Protein AF-A0A928GSE0-F1 (afdb_monomer_lite)

Secondary structure (DSSP, 8-state):
---HHHHHHHHHHHHHHHHHHH-TT--EEEEEES-HHHHHHHHHTTT--EEEEEEEES-HHHHHHHHHHHHHHHHHHHGGGB--SSSS----PPP-S-EEEEEEE-

Radius of gyration: 12.95 Å; chains: 1; bounding box: 39×22×31 Å

Foldseek 3Di:
DPDPLVVLLVQLVVVVVVVCVVPVPKAKEKDKELDQVVVCVVCVVVVWDDKAFRGKDQDPVSRLVSQQVNLVVCCVVNPPSYPPPDRDDDDPYDNHRMMTMMMIID

Structure (mmCIF, N/CA/C/O backbone):
data_AF-A0A928GSE0-F1
#
_entry.id   AF-A0A928GSE0-F1
#
loop_
_atom_site.group_PDB
_atom_site.id
_atom_site.type_symbol
_atom_site.label_atom_id
_atom_site.label_alt_id
_atom_site.label_comp_id
_atom_site.label_asym_id
_atom_site.label_entity_id
_atom_site.label_seq_id
_atom_site.pdbx_PDB_ins_code
_atom_site.Cartn_x
_atom_site.Cartn_y
_atom_site.Cartn_z
_atom_site.occupancy
_atom_site.B_iso_or_equiv
_atom_site.auth_seq_id
_atom_site.auth_comp_id
_atom_site.auth_asym_id
_atom_site.auth_atom_id
_atom_site.pdbx_PDB_model_num
ATOM 1 N N . MET A 1 1 ? 24.451 -6.740 6.965 1.00 43.38 1 MET A N 1
ATOM 2 C CA . MET A 1 1 ? 23.764 -5.476 6.625 1.00 43.38 1 MET A CA 1
ATOM 3 C C . MET A 1 1 ? 22.300 -5.804 6.383 1.00 43.38 1 MET A C 1
ATOM 5 O O . MET A 1 1 ? 22.070 -6.816 5.724 1.00 43.38 1 MET A O 1
ATOM 9 N N . PRO A 1 2 ? 21.326 -5.057 6.934 1.00 56.00 2 PRO A N 1
ATOM 10 C CA . PRO A 1 2 ? 19.930 -5.237 6.546 1.00 56.00 2 PRO A CA 1
ATOM 11 C C . PRO A 1 2 ? 19.828 -5.071 5.029 1.00 56.00 2 PRO A C 1
ATOM 13 O O . PRO A 1 2 ? 20.462 -4.178 4.467 1.00 56.00 2 PRO A O 1
ATOM 16 N N . LYS A 1 3 ? 19.084 -5.952 4.359 1.00 72.12 3 LYS A N 1
ATOM 17 C CA . LYS A 1 3 ? 18.766 -5.771 2.940 1.00 72.12 3 LYS A CA 1
ATOM 18 C C . LYS A 1 3 ? 18.040 -4.427 2.776 1.00 72.12 3 LYS A C 1
ATOM 20 O O . LYS A 1 3 ? 17.246 -4.082 3.650 1.00 72.12 3 LYS A O 1
ATOM 25 N N . GLN A 1 4 ? 18.279 -3.705 1.676 1.00 79.12 4 GLN A N 1
ATOM 26 C CA . GLN A 1 4 ? 17.616 -2.428 1.339 1.00 79.12 4 GLN A CA 1
ATOM 27 C C . GLN A 1 4 ? 16.099 -2.474 1.597 1.00 79.12 4 GLN A C 1
ATOM 29 O O . GLN A 1 4 ? 15.516 -1.535 2.128 1.00 79.12 4 GLN A O 1
ATOM 34 N N . ILE A 1 5 ? 15.489 -3.625 1.321 1.00 83.06 5 ILE A N 1
ATOM 35 C CA . ILE A 1 5 ? 14.070 -3.888 1.531 1.00 83.06 5 ILE A CA 1
ATOM 36 C C . ILE A 1 5 ? 13.588 -3.710 2.980 1.00 83.06 5 ILE A C 1
ATOM 38 O O . ILE A 1 5 ? 12.482 -3.237 3.208 1.00 83.06 5 ILE A O 1
ATOM 42 N N . VAL A 1 6 ? 14.419 -4.025 3.980 1.00 85.00 6 VAL A N 1
ATOM 43 C CA . VAL A 1 6 ? 14.062 -3.854 5.398 1.00 85.00 6 VAL A CA 1
ATOM 44 C C . VAL A 1 6 ? 13.926 -2.371 5.727 1.00 85.00 6 VAL A C 1
ATOM 46 O O . VAL A 1 6 ? 13.020 -1.978 6.456 1.00 85.00 6 VAL A O 1
ATOM 49 N N . PHE A 1 7 ? 14.806 -1.542 5.169 1.00 87.56 7 PHE A N 1
ATOM 50 C CA . PHE A 1 7 ? 14.772 -0.100 5.379 1.00 87.56 7 PHE A CA 1
ATOM 51 C C . PHE A 1 7 ? 13.541 0.538 4.725 1.00 87.56 7 PHE A C 1
ATOM 53 O O . PHE A 1 7 ? 12.866 1.346 5.361 1.00 87.56 7 PHE A O 1
ATOM 60 N N . GLU A 1 8 ? 13.205 0.127 3.500 1.00 89.62 8 GLU A N 1
ATOM 61 C CA . GLU A 1 8 ? 11.993 0.600 2.819 1.00 89.62 8 GLU A CA 1
ATOM 62 C C . GLU A 1 8 ? 10.716 0.130 3.524 1.00 89.62 8 GLU A C 1
ATOM 64 O O . GLU A 1 8 ? 9.798 0.927 3.717 1.00 89.62 8 GLU A O 1
ATOM 69 N N . ALA A 1 9 ? 10.685 -1.110 4.025 1.00 91.81 9 ALA A N 1
ATOM 70 C CA . ALA A 1 9 ? 9.588 -1.576 4.864 1.00 91.81 9 ALA A CA 1
ATOM 71 C C . ALA A 1 9 ? 9.441 -0.687 6.109 1.00 91.81 9 ALA A C 1
ATOM 73 O O . ALA A 1 9 ? 8.359 -0.174 6.365 1.00 91.81 9 ALA A O 1
ATOM 74 N N . MET A 1 10 ? 10.518 -0.422 6.856 1.00 92.12 10 MET A N 1
ATOM 75 C CA . MET A 1 10 ? 10.443 0.418 8.061 1.00 92.12 10 MET A CA 1
ATOM 76 C C . MET A 1 10 ? 9.876 1.818 7.786 1.00 92.12 10 MET A C 1
ATOM 78 O O .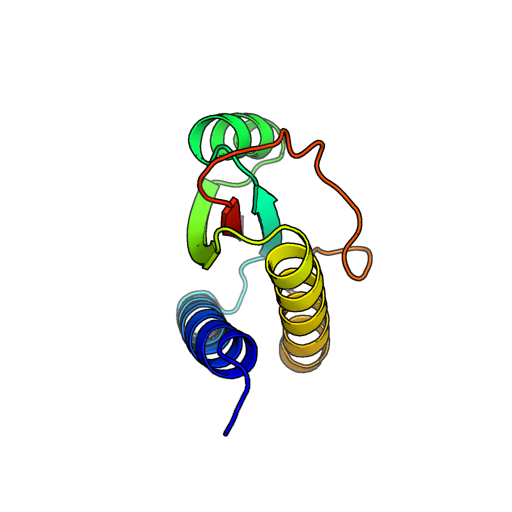 MET A 1 10 ? 9.060 2.304 8.569 1.00 92.12 10 MET A O 1
ATOM 82 N N . LYS A 1 11 ? 10.267 2.458 6.678 1.00 93.69 11 LYS A N 1
ATOM 83 C CA . LYS A 1 11 ? 9.6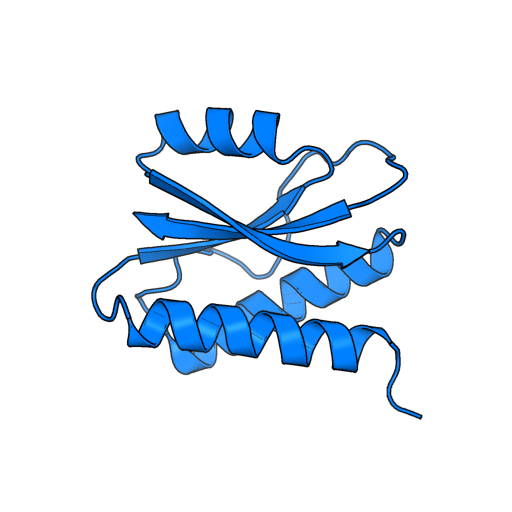94 3.751 6.273 1.00 93.69 11 LYS A CA 1
ATOM 84 C C . LYS A 1 11 ? 8.202 3.641 5.971 1.00 93.69 11 LYS A C 1
ATOM 86 O O . LYS A 1 11 ? 7.421 4.412 6.517 1.00 93.69 11 LYS A O 1
ATOM 91 N N . ALA A 1 12 ? 7.810 2.665 5.155 1.00 95.81 12 ALA A N 1
ATOM 92 C CA . ALA A 1 12 ? 6.418 2.476 4.767 1.00 95.81 12 ALA A CA 1
ATOM 93 C C . ALA A 1 12 ? 5.516 2.170 5.975 1.00 95.81 12 ALA A C 1
ATOM 95 O O . ALA A 1 12 ? 4.417 2.713 6.066 1.00 95.81 12 ALA A O 1
ATOM 96 N N . ILE A 1 13 ? 5.987 1.374 6.947 1.00 96.12 13 ILE A N 1
ATOM 97 C CA . ILE A 1 13 ? 5.266 1.163 8.214 1.00 96.12 13 ILE A CA 1
ATOM 98 C C . ILE A 1 13 ? 5.075 2.484 8.959 1.00 96.12 13 ILE A C 1
ATOM 100 O O . ILE A 1 13 ? 3.994 2.711 9.489 1.00 96.12 13 ILE A O 1
ATOM 104 N N . ASN A 1 14 ? 6.079 3.363 9.010 1.00 96.12 14 ASN A N 1
ATOM 105 C CA . ASN A 1 14 ? 5.929 4.643 9.706 1.00 96.12 14 ASN A CA 1
ATOM 106 C C . ASN A 1 14 ? 4.839 5.517 9.073 1.00 96.12 14 ASN A C 1
ATOM 108 O O . ASN A 1 14 ? 4.045 6.107 9.806 1.00 96.12 14 ASN A O 1
ATOM 112 N N . GLU A 1 15 ? 4.750 5.548 7.741 1.00 97.12 15 GLU A N 1
ATOM 113 C CA . GLU A 1 15 ? 3.677 6.258 7.032 1.00 97.12 15 GLU A CA 1
ATOM 114 C C . GLU A 1 15 ? 2.297 5.643 7.316 1.00 97.12 15 GLU A C 1
ATOM 116 O O . GLU A 1 15 ? 1.341 6.365 7.602 1.00 97.12 15 GLU A O 1
ATOM 121 N N . ILE A 1 16 ? 2.193 4.307 7.329 1.00 96.69 16 ILE A N 1
ATOM 122 C CA . ILE A 1 16 ? 0.953 3.602 7.698 1.00 96.69 16 ILE A CA 1
ATOM 123 C C . ILE A 1 16 ? 0.559 3.920 9.148 1.00 96.69 16 ILE A C 1
ATOM 125 O O . ILE A 1 16 ? -0.600 4.234 9.420 1.00 96.69 16 ILE A O 1
ATOM 129 N N . ASN A 1 17 ? 1.517 3.878 10.078 1.00 96.44 17 ASN A N 1
ATOM 130 C CA . ASN A 1 17 ? 1.289 4.153 11.495 1.00 96.44 17 ASN A CA 1
ATOM 131 C C . ASN A 1 17 ? 0.790 5.577 11.713 1.00 96.44 17 ASN A C 1
ATOM 133 O O . ASN A 1 17 ? -0.162 5.792 12.466 1.00 96.44 17 ASN A O 1
ATOM 137 N N . LYS A 1 18 ? 1.415 6.543 11.035 1.00 96.50 18 LYS A N 1
ATOM 138 C CA . LYS A 1 18 ? 0.998 7.939 11.066 1.00 96.50 18 LYS A CA 1
ATOM 139 C C . LYS A 1 18 ? -0.432 8.081 10.550 1.00 96.50 18 LYS A C 1
ATOM 141 O O . LYS A 1 18 ? -1.279 8.585 11.286 1.00 96.50 18 LYS A O 1
ATOM 146 N N . PHE A 1 19 ? -0.720 7.549 9.359 1.00 95.81 19 PHE A N 1
ATOM 147 C CA . PHE A 1 19 ? -2.063 7.570 8.780 1.00 95.81 19 PHE A CA 1
ATOM 148 C C . PHE A 1 19 ? -3.109 6.988 9.740 1.00 95.81 19 PHE A C 1
ATOM 150 O O . PHE A 1 19 ? -4.121 7.635 10.005 1.00 95.81 19 PHE A O 1
ATOM 157 N N . ALA A 1 20 ? -2.855 5.802 10.297 1.00 94.94 20 ALA A N 1
ATOM 158 C CA . ALA A 1 20 ? -3.788 5.130 11.196 1.00 94.94 20 ALA A CA 1
ATOM 159 C C . ALA A 1 20 ? -4.004 5.912 12.503 1.00 94.94 20 ALA A C 1
ATOM 161 O O . ALA A 1 20 ? -5.121 5.954 13.013 1.00 94.94 20 ALA A O 1
ATOM 162 N N . SER A 1 21 ? -2.959 6.563 13.026 1.00 95.31 21 SER A N 1
ATOM 163 C CA . SER A 1 21 ? -3.059 7.404 14.225 1.00 95.31 21 SER A CA 1
ATOM 164 C C . SER A 1 21 ? -3.894 8.667 13.999 1.00 95.31 21 SER A C 1
ATOM 166 O O . SER A 1 21 ? -4.662 9.064 14.872 1.00 95.31 21 SER A O 1
ATOM 168 N N . GLU A 1 22 ? -3.783 9.266 12.812 1.00 96.12 22 GLU A N 1
ATOM 169 C CA . GLU A 1 22 ? -4.543 10.453 12.416 1.00 96.12 22 GLU A CA 1
ATOM 170 C C . GLU A 1 22 ? -5.988 10.090 12.019 1.00 96.12 22 GLU A C 1
ATOM 172 O O . GLU A 1 22 ? -6.887 10.923 12.116 1.00 96.12 22 GLU A O 1
ATOM 177 N N . ASN A 1 23 ? -6.230 8.835 11.617 1.00 94.62 23 ASN A N 1
ATOM 178 C CA . ASN A 1 23 ? -7.495 8.356 11.056 1.00 94.62 23 ASN A CA 1
ATOM 179 C C . ASN A 1 23 ? -7.972 7.024 11.689 1.00 94.62 23 ASN A C 1
ATOM 181 O O . ASN A 1 23 ? -8.209 6.054 10.963 1.00 94.62 23 ASN A O 1
ATOM 185 N N . PRO A 1 24 ? -8.189 6.948 13.017 1.00 91.81 24 PRO A N 1
ATOM 186 C CA . PRO A 1 24 ? -8.366 5.681 13.748 1.00 91.81 24 PRO A CA 1
ATOM 187 C C . PRO A 1 24 ? -9.576 4.835 13.316 1.00 91.81 24 PRO A C 1
ATOM 189 O O . PRO A 1 24 ? -9.581 3.619 13.491 1.00 91.81 24 PRO A O 1
ATOM 192 N N . ASN A 1 25 ? -10.600 5.458 12.727 1.00 92.06 25 ASN A N 1
ATOM 193 C CA . ASN A 1 25 ? -11.815 4.773 12.269 1.00 92.06 25 ASN A CA 1
ATOM 194 C C . ASN A 1 25 ? -11.848 4.527 10.753 1.00 92.06 25 ASN A C 1
ATOM 196 O O . ASN A 1 25 ? -12.814 3.948 10.257 1.00 92.06 25 ASN A O 1
ATOM 200 N N . SER A 1 26 ? -10.836 4.985 10.011 1.00 93.94 26 SER A N 1
ATOM 201 C CA . SER A 1 26 ? -10.828 4.847 8.552 1.00 93.94 26 SER A CA 1
ATOM 202 C C . SER A 1 26 ? -10.440 3.436 8.139 1.00 93.94 26 SER A C 1
ATOM 204 O O . SER A 1 26 ? -9.632 2.771 8.798 1.00 93.94 26 SER A O 1
ATOM 206 N N . LYS A 1 27 ? -11.017 2.985 7.025 1.00 95.50 27 LYS A N 1
ATOM 207 C CA . LYS A 1 27 ? -10.604 1.743 6.376 1.00 95.50 27 LYS A CA 1
ATOM 208 C C . LYS A 1 27 ? -9.518 2.066 5.358 1.00 95.50 27 LYS A C 1
ATOM 210 O O . LYS A 1 27 ? -9.558 3.109 4.702 1.00 95.50 27 LYS A O 1
ATOM 215 N N . PHE A 1 28 ? -8.540 1.180 5.227 1.00 96.12 28 PHE A N 1
ATOM 216 C CA . PHE A 1 28 ? -7.461 1.365 4.268 1.00 96.12 28 PHE A CA 1
ATOM 217 C C . PHE A 1 28 ? -7.027 0.058 3.615 1.00 96.12 28 PHE A C 1
ATOM 219 O O . PHE A 1 28 ? -7.228 -1.036 4.135 1.00 96.12 28 PHE A O 1
ATOM 226 N N . TYR A 1 29 ? -6.426 0.200 2.444 1.00 95.50 29 TYR A N 1
ATOM 227 C CA . TYR A 1 29 ? -5.946 -0.867 1.587 1.00 95.50 29 TYR A CA 1
ATOM 228 C C . TYR A 1 29 ? -4.498 -0.581 1.205 1.00 95.50 29 TYR A C 1
ATOM 230 O O . TYR A 1 29 ? -4.162 0.537 0.818 1.00 95.50 29 TYR A O 1
ATOM 238 N N . ILE A 1 30 ? -3.649 -1.599 1.270 1.00 95.94 30 ILE A N 1
ATOM 239 C CA . ILE A 1 30 ? -2.266 -1.535 0.800 1.00 95.94 30 ILE A CA 1
ATOM 240 C C . ILE A 1 30 ? -2.191 -2.247 -0.541 1.00 95.94 30 ILE A C 1
ATOM 242 O O . ILE A 1 30 ? -2.679 -3.367 -0.689 1.00 95.94 30 ILE A O 1
ATOM 246 N N . GLY A 1 31 ? -1.561 -1.628 -1.530 1.00 94.44 31 GLY A N 1
ATOM 247 C CA . GLY A 1 31 ? -1.307 -2.312 -2.787 1.00 94.44 31 GLY A CA 1
ATOM 248 C C . GLY A 1 31 ? -0.103 -1.784 -3.523 1.00 94.44 31 GLY A C 1
ATOM 249 O O . GLY A 1 31 ? 0.569 -0.860 -3.081 1.00 94.44 31 GLY A O 1
ATOM 250 N N . LYS A 1 32 ? 0.132 -2.380 -4.684 1.00 94.00 32 LYS A N 1
ATOM 251 C CA . LYS A 1 32 ? 1.240 -2.046 -5.573 1.00 94.00 32 LYS A CA 1
ATOM 252 C C . LYS A 1 32 ? 0.788 -1.606 -6.961 1.00 94.00 32 LYS A C 1
ATOM 254 O O . LYS A 1 32 ? -0.289 -2.002 -7.421 1.00 94.00 32 LYS A O 1
ATOM 259 N N . THR A 1 33 ? 1.593 -0.784 -7.626 1.00 93.19 33 THR A N 1
ATOM 260 C CA . THR A 1 33 ? 1.349 -0.333 -9.002 1.00 93.19 33 THR A CA 1
ATOM 261 C C . THR A 1 33 ? 2.619 0.190 -9.672 1.00 93.19 33 THR A C 1
ATOM 263 O O . THR A 1 33 ? 3.538 0.646 -9.010 1.00 93.19 33 THR A O 1
ATOM 266 N N . ASP A 1 34 ? 2.650 0.142 -10.994 1.00 93.19 34 ASP A N 1
ATOM 267 C CA . ASP A 1 34 ? 3.549 0.870 -11.896 1.00 93.19 34 ASP A CA 1
ATOM 268 C C . ASP A 1 34 ? 2.995 2.251 -12.305 1.00 93.19 34 ASP A C 1
ATOM 270 O O . ASP A 1 34 ? 3.699 3.048 -12.918 1.00 93.19 34 ASP A O 1
ATOM 274 N N . ASN A 1 35 ? 1.725 2.546 -12.001 1.00 92.31 35 ASN A N 1
ATOM 275 C CA . ASN A 1 35 ? 1.042 3.762 -12.430 1.0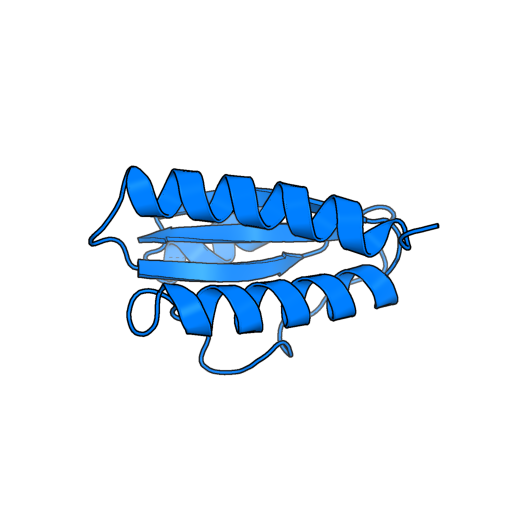0 92.31 35 ASN A CA 1
ATOM 276 C C . ASN A 1 35 ? 0.036 4.243 -11.368 1.00 92.31 35 ASN A C 1
ATOM 278 O O . ASN A 1 35 ? -1.099 3.763 -11.289 1.00 92.31 35 ASN A O 1
ATOM 282 N N . LEU A 1 36 ? 0.466 5.220 -10.563 1.00 92.00 36 LEU A N 1
ATOM 283 C CA . LEU A 1 36 ? -0.332 5.803 -9.480 1.00 92.00 36 LEU A CA 1
ATOM 284 C C . LEU A 1 36 ? -1.624 6.456 -9.987 1.00 92.00 36 LEU A C 1
ATOM 286 O O . LEU A 1 36 ? -2.679 6.182 -9.428 1.00 92.00 36 LEU A O 1
ATOM 290 N N . GLU A 1 37 ? -1.566 7.241 -11.066 1.00 91.75 37 GLU A N 1
ATOM 291 C CA . GLU A 1 37 ? -2.726 7.958 -11.623 1.00 91.75 37 GLU A CA 1
ATOM 292 C C . GLU A 1 37 ? -3.818 6.987 -12.088 1.00 91.75 37 GLU A C 1
ATOM 294 O O . GLU A 1 37 ? -4.992 7.104 -11.730 1.00 91.75 37 GLU A O 1
ATOM 299 N N . ARG A 1 38 ? -3.429 5.959 -12.849 1.00 90.56 38 ARG A N 1
ATOM 300 C CA . ARG A 1 38 ? -4.344 4.892 -13.256 1.00 90.56 38 ARG A CA 1
ATOM 301 C C . ARG A 1 38 ? -4.965 4.231 -12.032 1.00 90.56 38 ARG A C 1
ATOM 303 O O . ARG A 1 38 ? -6.159 3.932 -12.033 1.00 90.56 38 ARG A O 1
ATOM 310 N N . ARG A 1 39 ? -4.162 3.981 -10.994 1.00 91.06 39 ARG A N 1
ATOM 311 C CA . ARG A 1 39 ? -4.642 3.282 -9.809 1.00 91.06 39 ARG A CA 1
ATOM 312 C C . ARG A 1 39 ? -5.556 4.138 -8.938 1.00 91.06 39 ARG A C 1
ATOM 314 O O . ARG A 1 39 ? -6.500 3.597 -8.368 1.00 91.06 39 ARG A O 1
ATOM 321 N N . GLU A 1 40 ? -5.317 5.438 -8.874 1.00 91.94 40 GLU A N 1
ATOM 322 C CA . GLU A 1 40 ? -6.193 6.409 -8.226 1.00 91.94 40 GLU A CA 1
ATOM 323 C C . GLU A 1 40 ? -7.568 6.426 -8.907 1.00 91.94 40 GLU A C 1
ATOM 325 O O . GLU A 1 40 ? -8.584 6.230 -8.239 1.00 91.94 40 GLU A O 1
ATOM 330 N N . ASN A 1 41 ? -7.601 6.508 -10.241 1.00 90.50 41 ASN A N 1
ATOM 331 C CA . ASN A 1 41 ? -8.838 6.462 -11.027 1.00 90.50 41 ASN A CA 1
ATOM 332 C C . ASN A 1 41 ? -9.630 5.154 -10.822 1.00 90.50 41 ASN A C 1
ATOM 334 O O . ASN A 1 41 ? -10.842 5.183 -10.597 1.00 90.50 41 ASN A O 1
ATOM 338 N N . ASP A 1 42 ? -8.956 3.996 -10.838 1.00 90.00 42 ASP A N 1
ATOM 339 C CA . ASP A 1 42 ? -9.591 2.696 -10.565 1.00 90.00 42 ASP A CA 1
ATOM 340 C C . ASP A 1 42 ? -10.259 2.663 -9.177 1.00 90.00 42 ASP A C 1
ATOM 342 O O . ASP A 1 42 ? -11.319 2.056 -8.987 1.00 90.00 42 ASP A O 1
ATOM 346 N N . HIS A 1 43 ? -9.617 3.285 -8.189 1.00 89.75 43 HIS A N 1
ATOM 347 C CA . HIS A 1 43 ? -10.018 3.255 -6.785 1.00 89.75 43 HIS A CA 1
ATOM 348 C C . HIS A 1 43 ? -11.133 4.248 -6.447 1.00 89.75 43 HIS A C 1
ATOM 350 O O . HIS A 1 43 ? -11.966 3.934 -5.593 1.00 89.75 43 HIS A O 1
ATOM 356 N N . GLN A 1 44 ? -11.236 5.368 -7.168 1.00 88.38 44 GLN A N 1
ATOM 357 C CA . GLN A 1 44 ? -12.361 6.306 -7.041 1.00 88.38 44 GLN A CA 1
ATOM 358 C C . GLN A 1 44 ? -13.711 5.605 -7.246 1.00 88.38 44 GLN A C 1
ATOM 360 O O . GLN A 1 44 ? -14.640 5.787 -6.458 1.00 88.38 44 GLN A O 1
ATOM 365 N N . SER A 1 45 ? -13.806 4.714 -8.242 1.00 86.44 45 SER A N 1
ATOM 366 C CA . SER A 1 45 ? -15.025 3.928 -8.507 1.00 86.44 45 SER A CA 1
ATOM 367 C C . SER A 1 45 ? -15.417 2.971 -7.368 1.00 86.44 45 SER A C 1
ATOM 369 O O . SER A 1 45 ? -16.556 2.511 -7.304 1.00 86.44 45 SER A O 1
ATOM 371 N N . LYS A 1 46 ? -14.485 2.684 -6.449 1.00 85.88 46 LYS A N 1
ATOM 372 C CA . LYS A 1 46 ? -14.658 1.798 -5.287 1.00 85.88 46 LYS A CA 1
ATOM 373 C C . LYS A 1 46 ? -14.843 2.560 -3.973 1.00 85.88 46 LYS A C 1
ATOM 375 O O . LYS A 1 46 ? -14.901 1.941 -2.912 1.00 85.88 46 LYS A O 1
ATOM 380 N N . GLY A 1 47 ? -14.935 3.889 -4.036 1.00 89.56 47 GLY A N 1
ATOM 381 C CA . GLY A 1 47 ? -15.164 4.752 -2.880 1.00 89.56 47 GLY A CA 1
ATOM 382 C C . GLY A 1 47 ? -13.907 5.146 -2.102 1.00 89.56 47 GLY A C 1
ATOM 383 O O . GLY A 1 47 ? -14.044 5.815 -1.080 1.00 89.56 47 GLY A O 1
ATOM 384 N N . TYR A 1 48 ? -12.706 4.780 -2.566 1.00 91.44 48 TYR A N 1
ATOM 385 C CA . TYR A 1 48 ? -11.463 5.316 -2.005 1.00 91.44 48 TYR A CA 1
ATOM 386 C C . TYR A 1 48 ? -11.308 6.785 -2.394 1.00 91.44 48 TYR A C 1
ATOM 388 O O . TYR A 1 48 ? -11.530 7.161 -3.546 1.00 91.44 48 TYR A O 1
ATOM 396 N N . ARG A 1 49 ? -10.934 7.611 -1.416 1.00 88.62 49 ARG A N 1
ATOM 397 C CA . ARG A 1 49 ? -10.825 9.071 -1.563 1.00 88.62 49 ARG A CA 1
ATOM 398 C C . ARG A 1 49 ? -9.388 9.559 -1.637 1.00 88.62 49 ARG A C 1
ATOM 400 O O . ARG A 1 49 ? -9.151 10.646 -2.148 1.00 88.62 49 ARG A O 1
ATOM 407 N N . TYR A 1 50 ? -8.459 8.766 -1.116 1.00 88.88 50 TYR A N 1
ATOM 408 C CA . TYR A 1 50 ? -7.049 9.114 -1.045 1.00 88.88 50 TYR A CA 1
ATOM 409 C C . TYR A 1 50 ? -6.202 7.932 -1.482 1.00 88.88 50 TYR A C 1
ATOM 411 O O . TYR A 1 50 ? -6.495 6.792 -1.116 1.00 88.88 50 TYR A O 1
ATOM 419 N N . LEU A 1 51 ? -5.142 8.225 -2.232 1.00 94.38 51 LEU A N 1
ATOM 420 C 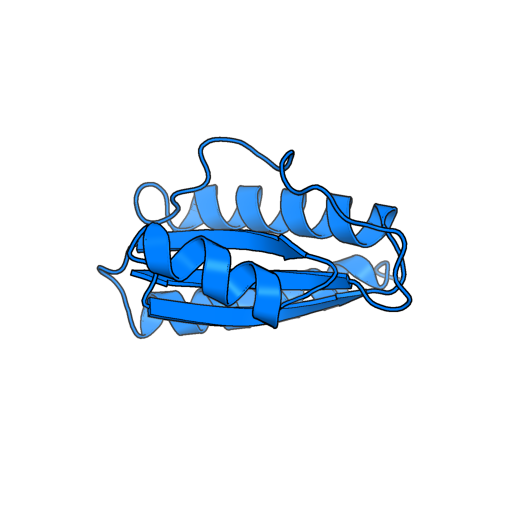CA . LEU A 1 51 ? -4.068 7.302 -2.563 1.0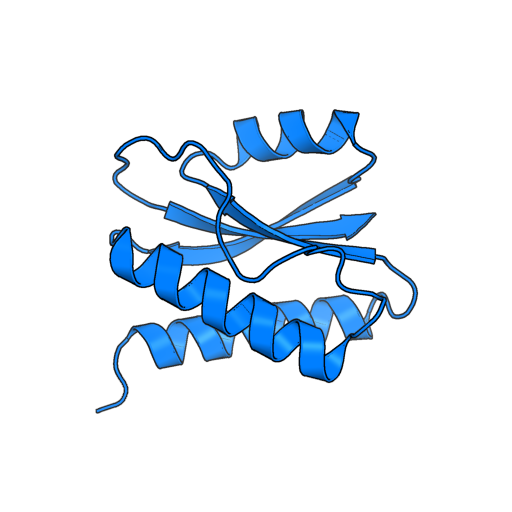0 94.38 51 LEU A CA 1
ATOM 421 C C . LEU A 1 51 ? -2.745 7.997 -2.253 1.00 94.38 51 LEU A C 1
ATOM 423 O O . LEU A 1 51 ? -2.485 9.095 -2.733 1.00 94.38 51 LEU A O 1
ATOM 427 N N . MET A 1 52 ? -1.913 7.357 -1.441 1.00 95.06 52 MET A N 1
ATOM 428 C CA . MET A 1 52 ? -0.619 7.879 -1.026 1.00 95.06 52 MET A CA 1
ATOM 429 C C . MET A 1 52 ? 0.465 6.844 -1.332 1.00 95.06 52 MET A C 1
ATOM 431 O O . MET A 1 52 ? 0.384 5.734 -0.800 1.00 95.06 52 MET A O 1
ATOM 435 N N . PRO A 1 53 ? 1.472 7.153 -2.166 1.00 95.88 53 PRO A N 1
ATOM 436 C CA . PRO A 1 53 ? 2.641 6.293 -2.295 1.00 95.88 53 PRO A CA 1
ATOM 437 C C . PRO A 1 53 ? 3.408 6.264 -0.966 1.00 95.88 53 PRO A C 1
ATOM 439 O O . PRO A 1 53 ? 3.610 7.300 -0.338 1.00 95.88 53 PRO A O 1
ATOM 442 N N . ILE A 1 54 ? 3.819 5.073 -0.533 1.00 96.88 54 ILE A N 1
ATOM 443 C CA . ILE A 1 54 ? 4.511 4.844 0.749 1.00 96.88 54 ILE A CA 1
ATOM 444 C C . ILE A 1 54 ? 5.857 4.128 0.598 1.00 96.88 54 ILE A C 1
ATOM 446 O O . ILE A 1 54 ? 6.642 4.108 1.542 1.00 96.88 54 ILE A O 1
ATOM 450 N N . ALA A 1 55 ? 6.136 3.544 -0.570 1.00 95.19 55 ALA A N 1
ATOM 451 C CA . ALA A 1 55 ? 7.458 3.040 -0.933 1.00 95.19 55 ALA A CA 1
ATOM 452 C C . ALA A 1 55 ? 7.623 3.001 -2.455 1.00 95.19 55 ALA A C 1
ATOM 454 O O . ALA A 1 55 ? 6.637 2.888 -3.187 1.00 95.19 55 ALA A O 1
ATOM 455 N N . GLU A 1 56 ? 8.875 3.019 -2.908 1.00 94.12 56 GLU A N 1
ATOM 456 C CA . GLU A 1 56 ? 9.257 2.914 -4.317 1.00 94.12 56 GLU A CA 1
ATOM 457 C C . GLU A 1 56 ? 10.371 1.879 -4.494 1.00 94.12 56 GLU A C 1
ATOM 459 O O . GLU A 1 56 ? 11.239 1.725 -3.634 1.00 94.12 56 GLU A O 1
ATOM 464 N N . THR A 1 57 ? 10.362 1.164 -5.615 1.00 91.62 57 THR A N 1
ATOM 465 C CA . THR A 1 57 ? 11.425 0.221 -5.982 1.00 91.62 57 THR A CA 1
ATOM 466 C C . THR A 1 57 ? 11.502 0.044 -7.493 1.00 91.62 57 THR A C 1
ATOM 468 O O . THR A 1 57 ? 10.506 0.185 -8.192 1.00 91.62 57 THR A O 1
ATOM 471 N N . SER A 1 58 ? 12.675 -0.302 -8.015 1.00 91.31 58 SER A N 1
ATOM 472 C CA . SER A 1 58 ? 12.866 -0.706 -9.415 1.00 91.31 58 SER A CA 1
ATOM 473 C C . SER A 1 58 ? 12.835 -2.229 -9.611 1.00 91.31 58 SER A C 1
ATOM 475 O O . SER A 1 58 ? 12.999 -2.713 -10.729 1.00 91.31 58 SER A O 1
ATOM 477 N N . SER A 1 59 ? 12.622 -3.000 -8.539 1.00 90.56 59 SER A N 1
ATOM 478 C CA . SER A 1 59 ? 12.607 -4.466 -8.548 1.00 90.56 59 SER A CA 1
ATOM 479 C C . SER A 1 59 ? 11.199 -4.999 -8.281 1.00 90.56 59 SER A C 1
ATOM 481 O O . SER A 1 59 ? 10.610 -4.722 -7.236 1.00 90.56 59 SER A O 1
ATOM 483 N N . ILE A 1 60 ? 10.666 -5.801 -9.210 1.00 89.50 60 ILE A N 1
ATOM 484 C CA . ILE A 1 60 ? 9.373 -6.488 -9.039 1.00 89.50 60 ILE A CA 1
ATOM 485 C C . ILE A 1 60 ? 9.422 -7.456 -7.851 1.00 89.50 60 ILE A C 1
ATOM 487 O O . ILE A 1 60 ? 8.440 -7.579 -7.116 1.00 89.50 60 ILE A O 1
ATOM 491 N N . ASP A 1 61 ? 10.550 -8.133 -7.643 1.00 89.56 61 ASP A N 1
ATOM 492 C CA . ASP A 1 61 ? 10.709 -9.066 -6.526 1.00 89.56 61 ASP A CA 1
ATOM 493 C C . ASP A 1 61 ? 10.645 -8.321 -5.191 1.00 89.56 61 ASP A C 1
ATOM 495 O O . ASP A 1 61 ? 9.870 -8.708 -4.312 1.00 89.56 61 ASP A O 1
ATOM 499 N N . ASP A 1 62 ? 11.351 -7.190 -5.081 1.00 91.56 62 ASP A N 1
ATOM 500 C CA . ASP A 1 62 ? 11.301 -6.352 -3.881 1.00 91.56 62 ASP A CA 1
ATOM 501 C C . ASP A 1 62 ? 9.904 -5.761 -3.682 1.00 91.56 62 ASP A C 1
ATOM 503 O O . ASP A 1 62 ? 9.418 -5.701 -2.559 1.00 91.56 62 ASP A O 1
ATOM 507 N N . LEU A 1 63 ? 9.222 -5.359 -4.757 1.00 91.94 63 LEU A N 1
ATOM 508 C CA . LEU A 1 63 ? 7.852 -4.851 -4.695 1.00 91.94 63 LEU A CA 1
ATOM 509 C C . LEU A 1 63 ? 6.895 -5.896 -4.110 1.00 91.94 63 LEU A C 1
ATOM 511 O O . LEU A 1 63 ? 6.077 -5.591 -3.242 1.00 91.94 63 LEU A O 1
ATOM 515 N N . ASN A 1 64 ? 6.996 -7.136 -4.587 1.00 91.19 64 ASN A N 1
ATOM 516 C CA . ASN A 1 64 ? 6.168 -8.245 -4.127 1.00 91.19 64 ASN A CA 1
ATOM 517 C C . ASN A 1 64 ? 6.480 -8.623 -2.675 1.00 91.19 64 ASN A C 1
ATOM 519 O O . ASN A 1 64 ? 5.563 -8.898 -1.899 1.00 91.19 64 ASN A O 1
ATOM 523 N N . GLU A 1 65 ? 7.759 -8.654 -2.305 1.00 92.12 65 GLU A N 1
ATOM 524 C CA . GLU A 1 65 ? 8.182 -8.947 -0.938 1.00 92.12 65 GLU A CA 1
ATOM 525 C C . GLU A 1 65 ? 7.755 -7.822 0.024 1.00 92.12 65 GLU A C 1
ATOM 527 O O . GLU A 1 65 ? 7.175 -8.118 1.072 1.00 92.12 65 GLU A O 1
ATOM 532 N N . LEU A 1 66 ? 7.915 -6.550 -0.360 1.00 93.38 66 LEU A N 1
ATOM 533 C CA . LEU A 1 66 ? 7.452 -5.389 0.409 1.00 93.38 66 LEU A CA 1
ATOM 534 C C . LEU A 1 66 ? 5.942 -5.421 0.634 1.00 93.38 66 LEU A C 1
ATOM 536 O O . LEU A 1 66 ? 5.512 -5.374 1.783 1.00 93.38 66 LEU A O 1
ATOM 540 N N . GLU A 1 67 ? 5.131 -5.545 -0.421 1.00 95.25 67 GLU A N 1
ATOM 541 C CA . GLU A 1 67 ? 3.665 -5.593 -0.297 1.00 95.25 67 GLU A CA 1
ATOM 542 C C . GLU A 1 67 ? 3.227 -6.671 0.708 1.00 95.25 67 GLU A C 1
ATOM 544 O O . GLU A 1 67 ? 2.415 -6.414 1.598 1.00 95.25 67 GLU A O 1
ATOM 549 N N . ASN A 1 68 ? 3.813 -7.867 0.608 1.00 94.00 68 ASN A N 1
ATOM 550 C CA . ASN A 1 68 ? 3.515 -8.976 1.508 1.00 94.00 68 ASN A CA 1
ATOM 551 C C . ASN A 1 68 ? 3.886 -8.676 2.963 1.00 94.00 68 ASN A C 1
ATOM 553 O O . ASN A 1 68 ? 3.102 -8.974 3.866 1.00 94.00 68 ASN A O 1
ATOM 557 N N . ILE A 1 69 ? 5.073 -8.114 3.206 1.00 93.62 69 ILE A N 1
ATOM 558 C CA . ILE A 1 69 ? 5.523 -7.744 4.554 1.00 93.62 69 ILE A CA 1
ATOM 559 C C . ILE A 1 69 ? 4.577 -6.702 5.157 1.00 93.62 69 ILE A C 1
ATOM 561 O O . ILE A 1 69 ? 4.138 -6.859 6.298 1.00 93.62 69 ILE A O 1
ATOM 565 N N . LEU A 1 70 ? 4.233 -5.672 4.384 1.00 95.75 70 LEU A N 1
ATOM 566 C CA . LEU A 1 70 ? 3.384 -4.572 4.830 1.00 95.75 70 LEU A CA 1
ATOM 567 C C . LEU A 1 70 ? 1.974 -5.047 5.165 1.00 95.75 70 LEU A C 1
ATOM 569 O O . LEU A 1 70 ? 1.496 -4.769 6.258 1.00 95.75 70 LEU A O 1
ATOM 573 N N . ILE A 1 71 ? 1.340 -5.836 4.293 1.00 96.19 71 ILE A N 1
ATOM 574 C CA . ILE A 1 71 ? 0.001 -6.384 4.556 1.00 96.19 71 ILE A CA 1
ATOM 575 C C . ILE A 1 71 ? 0.008 -7.255 5.816 1.00 96.19 71 ILE A C 1
ATOM 577 O O . ILE A 1 71 ? -0.872 -7.107 6.664 1.00 96.19 71 ILE A O 1
ATOM 581 N N . LYS A 1 72 ? 1.012 -8.127 5.983 1.00 94.50 72 LYS A N 1
ATOM 582 C CA . LYS A 1 72 ? 1.122 -8.991 7.168 1.00 94.50 72 LYS A CA 1
ATOM 583 C C . LYS A 1 72 ? 1.255 -8.186 8.453 1.00 94.50 72 LYS A C 1
ATOM 585 O O . LYS A 1 72 ? 0.525 -8.441 9.408 1.00 94.50 72 LYS A O 1
ATOM 590 N N . LEU A 1 73 ? 2.166 -7.215 8.479 1.00 94.00 73 LEU A N 1
ATOM 591 C CA . LEU A 1 73 ? 2.369 -6.364 9.648 1.00 94.00 73 LEU A CA 1
ATOM 592 C C . LEU A 1 73 ? 1.124 -5.525 9.933 1.00 94.00 73 LEU A C 1
ATOM 594 O O . LEU A 1 73 ? 0.624 -5.536 11.054 1.00 94.00 73 LEU A O 1
ATOM 598 N N . SER A 1 74 ? 0.560 -4.867 8.922 1.00 95.19 74 SER A N 1
ATOM 599 C CA . SER A 1 74 ? -0.648 -4.065 9.091 1.00 95.19 74 SER A CA 1
ATOM 600 C C . SER A 1 74 ? -1.838 -4.895 9.556 1.00 95.19 74 SER A C 1
ATOM 602 O O . SER A 1 74 ? -2.612 -4.415 10.374 1.00 95.19 74 SER A O 1
ATOM 604 N N . ARG A 1 75 ? -1.977 -6.151 9.121 1.00 94.69 75 ARG A N 1
ATOM 605 C CA . ARG A 1 75 ? -3.048 -7.026 9.610 1.00 94.69 75 ARG A CA 1
ATOM 606 C C . ARG A 1 75 ? -2.897 -7.324 11.100 1.00 94.69 75 ARG A C 1
ATOM 608 O O . ARG A 1 75 ? -3.897 -7.323 11.810 1.00 94.69 75 ARG A O 1
ATOM 615 N N . LEU A 1 76 ? -1.668 -7.540 11.574 1.00 94.38 76 LEU A N 1
ATOM 616 C CA . LEU A 1 76 ? -1.391 -7.772 12.995 1.00 94.38 76 LEU A CA 1
ATOM 617 C C . LEU A 1 76 ? -1.758 -6.563 13.867 1.00 94.38 76 LEU A C 1
ATOM 619 O O . LEU A 1 76 ? -2.253 -6.754 14.974 1.00 94.38 76 LEU A O 1
ATOM 623 N N . PHE A 1 77 ? -1.530 -5.339 13.382 1.00 94.19 77 PHE A N 1
ATOM 624 C CA . PHE A 1 77 ? -1.751 -4.117 14.169 1.00 94.19 77 PHE A CA 1
ATOM 625 C C . PHE A 1 77 ? -3.134 -3.487 13.991 1.00 94.19 77 PHE A C 1
ATOM 627 O O . PHE A 1 77 ? -3.647 -2.882 14.929 1.00 94.19 77 PHE A O 1
ATOM 634 N N . TYR A 1 78 ? -3.735 -3.615 12.808 1.00 94.81 78 TYR A N 1
ATOM 635 C CA . TYR A 1 78 ? -4.935 -2.866 12.427 1.00 94.81 78 TYR A CA 1
ATOM 636 C C . TYR A 1 78 ? -6.152 -3.741 12.153 1.00 94.81 78 TYR A C 1
ATOM 638 O O . TYR A 1 78 ? -7.247 -3.200 12.036 1.00 94.81 78 TYR A O 1
ATOM 646 N N . GLY A 1 79 ? -5.991 -5.068 12.081 1.00 91.81 79 GLY A N 1
ATOM 647 C CA . GLY A 1 79 ? -7.095 -6.024 12.000 1.00 91.81 79 GLY A CA 1
ATOM 648 C C . GLY A 1 79 ? -8.171 -5.608 10.997 1.00 91.81 79 GLY A C 1
ATOM 649 O O . GLY A 1 79 ? -7.917 -5.535 9.797 1.00 91.81 79 GLY A O 1
ATOM 650 N N . GLU A 1 80 ? -9.364 -5.299 11.506 1.00 92.81 80 GLU A N 1
ATOM 651 C CA . GLU A 1 80 ? -10.535 -4.939 10.703 1.00 92.81 80 GLU A CA 1
ATOM 652 C C . GLU A 1 80 ? -10.382 -3.637 9.903 1.00 92.81 80 GLU A C 1
ATOM 654 O O . GLU A 1 80 ? -11.144 -3.420 8.961 1.00 92.81 80 GLU A O 1
ATOM 659 N N . ASN A 1 81 ? -9.464 -2.734 10.261 1.00 95.31 81 ASN A N 1
ATOM 660 C CA . ASN A 1 81 ? -9.226 -1.501 9.502 1.00 95.31 81 ASN A CA 1
ATOM 661 C C . ASN A 1 81 ? -8.495 -1.749 8.173 1.00 95.31 81 ASN A C 1
ATOM 663 O O . ASN A 1 81 ? -8.589 -0.908 7.279 1.00 95.31 81 ASN A O 1
ATOM 667 N N . LEU A 1 82 ? -7.810 -2.888 8.028 1.00 96.25 82 LEU A N 1
ATOM 668 C CA . LEU A 1 82 ? -7.131 -3.276 6.796 1.00 96.25 82 LEU A CA 1
ATOM 669 C C . LEU A 1 82 ? -8.073 -4.084 5.890 1.00 96.25 82 LEU A C 1
ATOM 671 O O . LEU A 1 82 ? -8.483 -5.188 6.233 1.00 96.25 82 LEU A O 1
ATOM 675 N N . GLU A 1 83 ? -8.356 -3.570 4.696 1.00 94.62 83 GLU A N 1
ATOM 676 C CA . GLU A 1 83 ? -9.286 -4.182 3.730 1.00 94.62 83 GLU A CA 1
ATOM 677 C C . GLU A 1 83 ? -8.634 -5.193 2.779 1.00 94.62 83 GLU A C 1
ATOM 679 O O . GLU A 1 83 ? -9.266 -5.692 1.851 1.00 94.62 83 GLU A O 1
ATOM 684 N N . ASN A 1 84 ? -7.348 -5.490 2.953 1.00 93.81 84 ASN A N 1
ATOM 685 C CA . ASN A 1 84 ? -6.696 -6.532 2.173 1.00 93.81 84 ASN A CA 1
ATOM 686 C C . ASN A 1 84 ? -7.272 -7.909 2.540 1.00 93.81 84 ASN A C 1
ATOM 688 O O . ASN A 1 84 ? -6.949 -8.451 3.598 1.00 93.81 84 ASN A O 1
ATOM 692 N N . ASP A 1 85 ? -8.038 -8.515 1.629 1.00 86.94 85 ASP A N 1
ATOM 693 C CA . ASP A 1 85 ? -8.626 -9.857 1.803 1.00 86.94 85 ASP A CA 1
ATOM 694 C C . ASP A 1 85 ? -7.583 -10.989 1.861 1.00 86.94 85 ASP A C 1
ATOM 696 O O . ASP A 1 85 ? -7.849 -12.082 2.360 1.00 86.94 85 ASP A O 1
ATOM 700 N N . ARG A 1 86 ? -6.376 -10.755 1.336 1.00 85.19 86 ARG A N 1
ATOM 701 C CA . ARG A 1 86 ? -5.272 -11.725 1.303 1.00 85.19 86 ARG A CA 1
ATOM 702 C C . ARG A 1 86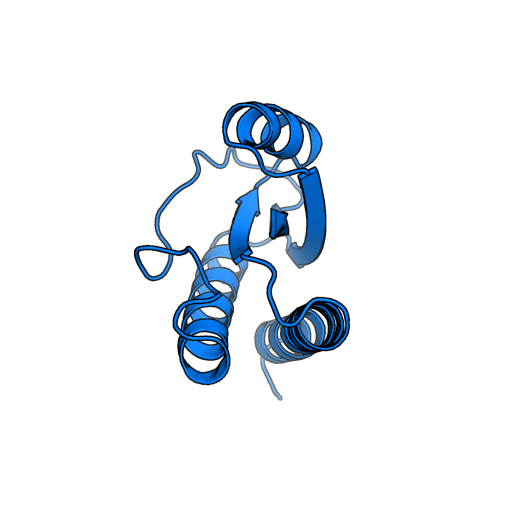 ? -3.913 -11.030 1.290 1.00 85.19 86 ARG A C 1
ATOM 704 O O . ARG A 1 86 ? -3.826 -9.838 1.002 1.00 85.19 86 ARG A O 1
ATOM 711 N N . ASP A 1 87 ? -2.876 -11.796 1.611 1.00 82.19 87 ASP A N 1
ATOM 712 C CA . ASP A 1 87 ? -1.488 -11.338 1.542 1.00 82.19 87 ASP A CA 1
ATOM 713 C C . ASP A 1 87 ? -1.032 -11.346 0.086 1.00 82.19 87 ASP A C 1
ATOM 715 O O . ASP A 1 87 ? -1.029 -12.396 -0.564 1.00 82.19 87 ASP A O 1
ATOM 719 N N . GLY A 1 88 ? -0.673 -10.165 -0.410 1.00 70.38 88 GLY A N 1
ATOM 720 C CA . GLY A 1 88 ? -0.233 -9.972 -1.782 1.00 70.38 88 GLY A CA 1
ATOM 721 C C . GLY A 1 88 ? -1.228 -10.486 -2.825 1.00 70.38 88 GLY A C 1
ATOM 722 O O . GLY A 1 88 ? -2.391 -10.794 -2.565 1.00 70.38 88 GLY A O 1
ATOM 723 N N . GLY A 1 89 ? -0.751 -10.579 -4.062 1.00 63.75 89 GLY A N 1
ATOM 724 C CA . GLY A 1 89 ? -1.538 -11.108 -5.170 1.00 63.75 89 GLY A CA 1
ATOM 725 C C . GLY A 1 89 ? -2.649 -10.156 -5.620 1.00 63.75 89 GLY A C 1
ATOM 726 O O . GLY A 1 89 ? -3.743 -10.101 -5.059 1.00 63.75 89 GLY A O 1
ATOM 727 N N . GLY A 1 90 ? -2.409 -9.479 -6.736 1.00 63.66 90 GLY A N 1
ATOM 728 C CA . GLY A 1 90 ? -3.341 -8.523 -7.325 1.00 63.66 90 GLY A CA 1
ATOM 729 C C . GLY A 1 90 ? -2.577 -7.381 -7.982 1.00 63.66 90 GLY A C 1
ATOM 730 O O . GLY A 1 90 ? -1.538 -6.964 -7.484 1.00 63.66 90 GLY A O 1
ATOM 731 N N . GLY A 1 91 ? -3.089 -6.904 -9.116 1.00 60.25 91 GLY A N 1
ATOM 732 C CA . GLY A 1 91 ? -2.455 -5.869 -9.932 1.00 60.25 91 GLY A CA 1
ATOM 733 C C . GLY A 1 91 ? -1.802 -6.454 -11.180 1.00 60.25 91 GLY A C 1
ATOM 734 O O . GLY A 1 91 ? -0.861 -7.236 -11.099 1.00 60.25 91 GLY A O 1
ATOM 735 N N . LYS A 1 92 ? -2.317 -6.077 -12.354 1.00 65.94 92 LYS A N 1
ATOM 736 C CA . LYS A 1 92 ? -1.564 -6.216 -13.603 1.00 65.94 92 LYS A CA 1
ATOM 737 C C . LYS A 1 92 ? -0.531 -5.093 -13.599 1.00 65.94 92 LYS A C 1
ATOM 739 O O . LYS A 1 92 ? -0.899 -3.961 -13.901 1.00 65.94 92 LYS A O 1
ATOM 744 N N . ILE A 1 93 ? 0.684 -5.413 -13.176 1.00 80.62 93 ILE A N 1
ATOM 745 C CA . ILE A 1 93 ? 1.839 -4.519 -13.249 1.00 80.62 93 ILE A CA 1
ATOM 746 C C . ILE A 1 93 ? 2.484 -4.770 -14.605 1.00 80.62 93 ILE A C 1
ATOM 748 O O . ILE A 1 93 ? 2.751 -5.927 -14.935 1.00 80.62 93 ILE A O 1
ATOM 752 N N . ALA A 1 94 ? 2.646 -3.729 -15.415 1.00 77.38 94 ALA A N 1
ATOM 753 C CA . ALA A 1 94 ? 3.496 -3.813 -16.590 1.00 77.38 94 ALA A CA 1
ATOM 754 C C . ALA A 1 94 ? 4.952 -3.588 -16.170 1.00 77.38 94 ALA A C 1
ATOM 756 O O . ALA A 1 94 ? 5.214 -2.939 -15.158 1.00 77.38 94 ALA A O 1
ATOM 757 N N . ASP A 1 95 ? 5.898 -4.109 -16.949 1.00 73.12 95 ASP A N 1
ATOM 758 C CA . ASP A 1 95 ? 7.311 -3.819 -16.712 1.00 73.12 95 ASP A CA 1
ATOM 759 C C . ASP A 1 95 ? 7.540 -2.305 -16.825 1.00 73.12 95 ASP A C 1
ATOM 761 O O . ASP A 1 95 ? 7.285 -1.691 -17.866 1.00 73.12 95 ASP A O 1
ATOM 765 N N . GLY A 1 96 ? 7.990 -1.706 -15.726 1.00 73.62 96 GLY A N 1
ATOM 766 C CA . GLY A 1 96 ? 8.180 -0.270 -15.575 1.00 73.62 96 GLY A CA 1
ATOM 767 C C . GLY A 1 96 ? 9.525 0.053 -14.921 1.00 73.62 96 GLY A C 1
ATOM 768 O O . GLY A 1 96 ? 10.117 -0.798 -14.257 1.00 73.62 96 GLY A O 1
ATOM 769 N N . PRO A 1 97 ? 10.043 1.282 -15.098 1.00 82.44 97 PRO A N 1
ATOM 770 C CA . PRO A 1 97 ? 11.314 1.685 -14.495 1.00 82.44 97 PRO A CA 1
ATOM 771 C C . PRO A 1 97 ? 11.224 1.843 -12.969 1.00 82.44 97 PRO A C 1
ATOM 773 O O . PRO A 1 97 ? 12.238 1.722 -12.283 1.00 82.44 97 PRO A O 1
ATOM 776 N N . ILE A 1 98 ? 10.028 2.141 -12.448 1.00 91.56 98 ILE A N 1
ATOM 777 C CA . ILE A 1 98 ? 9.742 2.356 -11.028 1.00 91.56 98 ILE A CA 1
ATOM 778 C C . ILE A 1 98 ? 8.376 1.747 -10.716 1.00 91.56 98 ILE A C 1
ATOM 780 O O . ILE A 1 98 ? 7.417 1.903 -11.472 1.00 91.56 98 ILE A O 1
ATOM 784 N N . TYR A 1 99 ? 8.303 1.081 -9.574 1.00 93.31 99 TYR A N 1
ATOM 785 C CA . TYR A 1 99 ? 7.103 0.531 -8.980 1.00 93.31 99 TYR A CA 1
ATOM 786 C C . TYR A 1 99 ? 6.855 1.174 -7.622 1.00 93.31 99 TYR A C 1
ATOM 788 O O . TYR A 1 99 ? 7.788 1.523 -6.902 1.00 93.31 99 TYR A O 1
ATOM 796 N N . TYR A 1 100 ? 5.587 1.256 -7.249 1.00 94.38 100 TYR A N 1
ATOM 797 C CA . TYR A 1 100 ? 5.110 1.922 -6.051 1.00 94.38 100 TYR A CA 1
ATOM 798 C C . TYR A 1 100 ? 4.336 0.944 -5.179 1.00 94.38 100 TYR A C 1
ATOM 800 O O . TYR A 1 100 ? 3.476 0.215 -5.680 1.00 94.38 100 TYR A O 1
ATOM 808 N N . ILE A 1 101 ? 4.573 0.992 -3.871 1.00 95.62 101 ILE A N 1
ATOM 809 C CA . ILE A 1 101 ? 3.574 0.595 -2.881 1.00 95.62 101 ILE A CA 1
ATOM 810 C C . ILE A 1 101 ? 2.785 1.841 -2.500 1.00 95.62 101 ILE A C 1
ATOM 812 O O . ILE A 1 101 ? 3.369 2.895 -2.256 1.00 95.62 101 ILE A O 1
ATOM 816 N N . TYR A 1 102 ? 1.470 1.715 -2.398 1.00 95.75 102 TYR A N 1
ATOM 817 C CA . TYR A 1 102 ? 0.587 2.777 -1.943 1.00 95.75 102 TYR A CA 1
ATOM 818 C C . TYR A 1 102 ? -0.351 2.301 -0.832 1.00 95.75 102 TYR A C 1
ATOM 820 O O . TYR A 1 102 ? -0.686 1.118 -0.726 1.00 95.75 102 TYR A O 1
ATOM 828 N N . LEU A 1 103 ? -0.816 3.269 -0.049 1.00 96.69 103 LEU A N 1
ATOM 829 C CA . LEU A 1 103 ? -1.967 3.169 0.836 1.00 96.69 103 LEU A CA 1
ATOM 830 C C . LEU A 1 103 ? -3.145 3.895 0.182 1.00 96.69 103 LEU A C 1
ATOM 832 O O . LEU A 1 103 ? -3.003 5.036 -0.250 1.00 96.69 103 LEU A O 1
ATOM 836 N N . ALA A 1 104 ? -4.303 3.246 0.111 1.00 95.69 104 ALA A N 1
ATOM 837 C CA . ALA A 1 104 ? -5.563 3.856 -0.298 1.00 95.69 104 ALA A CA 1
ATOM 838 C C . ALA A 1 104 ? -6.558 3.829 0.866 1.00 95.69 104 ALA A C 1
ATOM 840 O O . ALA A 1 104 ? -6.631 2.823 1.567 1.00 95.69 104 ALA A O 1
ATOM 841 N N . SER A 1 105 ? -7.329 4.895 1.084 1.00 95.38 105 SER A N 1
ATOM 842 C CA . SER A 1 105 ? -8.272 4.973 2.212 1.00 95.38 105 SER A CA 1
ATOM 843 C C . SER A 1 105 ? -9.646 5.532 1.847 1.00 95.38 105 SER A C 1
ATOM 845 O O . SER A 1 105 ? -9.809 6.230 0.838 1.00 95.38 105 SER A O 1
ATOM 847 N N . LYS A 1 106 ? -10.643 5.174 2.663 1.00 91.75 106 LYS A N 1
ATOM 848 C CA . LYS A 1 106 ? -12.030 5.640 2.574 1.00 91.75 106 LYS A CA 1
ATOM 849 C C . LYS A 1 106 ? -12.637 5.897 3.949 1.00 91.75 106 LYS A C 1
ATOM 851 O O . LYS A 1 106 ? -12.225 5.212 4.917 1.00 91.75 106 LYS A O 1
#

Sequence (106 aa):
MPKQIVFEAMKAINEINKFASENPNSKFYIGKTDNLERRENDHQSKGYRYLMPIAETSSIDDLNELENILIKLSRLFYGENLENDRDGGGGKIADGPIYYIYLASK

pLDDT: mean 89.63, std 9.48, range [43.38, 97.12]